Protein AF-A0ABD1QDE6-F1 (afdb_monomer_lite)

Foldseek 3Di:
DDDDDDLVSLVVVVVVLVVCCVPQPPLCVLCVVSVVQNPPPDPRDCDPSNVVSVVVSVVSVVPTDDDDDDDVPDDDDDDDDDDPVVVVVCVVVVDDDDDDPDDVPCVVVVVVVCVVDPDDDDDPPDPDPRDDDDDDDDD

Organism: NCBI:txid126358

pLDDT: mean 73.57, std 15.49, range [37.72, 94.0]

Structure (mmCIF, N/CA/C/O backbone):
data_AF-A0ABD1QDE6-F1
#
_entry.id   AF-A0ABD1QDE6-F1
#
loop_
_atom_site.group_PDB
_atom_site.id
_atom_site.type_symbol
_atom_site.label_atom_id
_atom_site.label_alt_id
_atom_site.label_comp_id
_atom_site.label_asym_id
_atom_site.label_entity_id
_atom_site.label_seq_id
_atom_site.pdbx_PDB_ins_code
_atom_site.Cartn_x
_atom_site.Cartn_y
_atom_site.Cartn_z
_atom_site.occupancy
_atom_site.B_iso_or_equiv
_atom_site.auth_seq_id
_atom_site.auth_comp_id
_atom_site.auth_asym_id
_atom_site.auth_atom_id
_atom_site.pdbx_PDB_model_num
ATOM 1 N N . MET A 1 1 ? -1.942 -9.768 12.068 1.00 75.38 1 MET A N 1
ATOM 2 C CA . MET A 1 1 ? -1.954 -8.436 12.720 1.00 75.38 1 MET A CA 1
ATOM 3 C C . MET A 1 1 ? -3.091 -8.405 13.741 1.00 75.38 1 MET A C 1
ATOM 5 O O . MET A 1 1 ? -4.148 -8.945 13.430 1.00 75.38 1 MET A O 1
ATOM 9 N N . LYS A 1 2 ? -2.861 -7.869 14.948 1.00 87.31 2 LYS A N 1
ATOM 10 C CA . LYS A 1 2 ? -3.878 -7.750 16.016 1.00 87.31 2 LYS A CA 1
ATOM 11 C C . LYS A 1 2 ? -4.600 -6.402 15.903 1.00 87.31 2 LYS A C 1
ATOM 13 O O . LYS A 1 2 ? -3.979 -5.450 15.435 1.00 87.31 2 LYS A O 1
ATOM 18 N N . SER A 1 3 ? -5.856 -6.330 16.340 1.00 92.25 3 SER A N 1
ATOM 19 C CA . SER A 1 3 ? -6.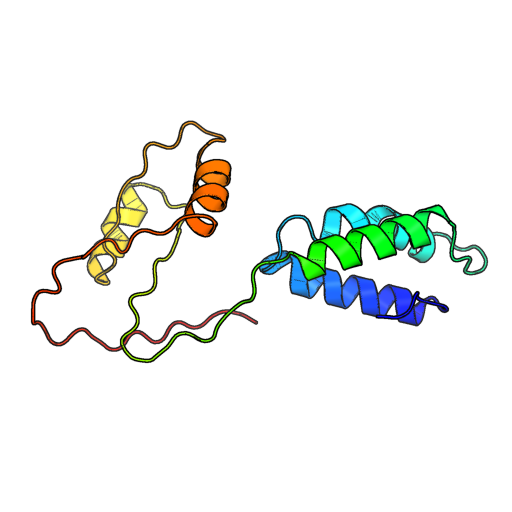633 -5.086 16.320 1.00 92.25 3 SER A CA 1
ATOM 20 C C . SER A 1 3 ? -5.999 -4.015 17.225 1.00 92.25 3 SER A C 1
ATOM 22 O O . SER A 1 3 ? -5.570 -4.350 18.339 1.00 92.25 3 SER A O 1
ATOM 24 N N . PRO A 1 4 ? -5.904 -2.751 16.768 1.00 91.25 4 PRO A N 1
ATOM 25 C CA . PRO A 1 4 ? -5.404 -1.632 17.564 1.00 91.25 4 PRO A CA 1
ATOM 26 C C . PRO A 1 4 ? -6.181 -1.451 18.870 1.00 91.25 4 PRO A C 1
ATOM 28 O O . PRO A 1 4 ? -7.405 -1.531 18.885 1.00 91.25 4 PRO A O 1
ATOM 31 N N . ARG A 1 5 ? -5.477 -1.175 19.975 1.00 89.75 5 ARG A N 1
ATOM 32 C CA . ARG A 1 5 ? -6.109 -0.953 21.291 1.00 89.75 5 ARG A CA 1
ATOM 33 C C . ARG A 1 5 ? -5.890 0.451 21.838 1.00 89.75 5 ARG A C 1
ATOM 35 O O . ARG A 1 5 ? -6.496 0.814 22.840 1.00 89.75 5 ARG A O 1
ATOM 42 N N . ARG A 1 6 ? -4.999 1.225 21.219 1.00 90.56 6 ARG A N 1
ATOM 43 C CA . ARG A 1 6 ? -4.641 2.582 21.640 1.00 90.56 6 ARG A CA 1
ATOM 44 C C . ARG A 1 6 ? -4.533 3.504 20.426 1.00 90.56 6 ARG A C 1
ATOM 46 O O . ARG A 1 6 ? -4.178 3.031 19.344 1.00 90.56 6 ARG A O 1
ATOM 53 N N . PRO A 1 7 ? -4.686 4.828 20.605 1.00 88.62 7 PRO A N 1
ATOM 54 C CA . PRO A 1 7 ? -4.507 5.804 19.528 1.00 88.62 7 PRO A CA 1
ATOM 55 C C . PRO A 1 7 ? -3.168 5.673 18.791 1.00 88.62 7 PRO A C 1
ATOM 57 O O . PRO A 1 7 ? -3.131 5.742 17.567 1.00 88.62 7 PRO A O 1
ATOM 60 N N . LYS A 1 8 ? -2.072 5.412 19.520 1.00 90.19 8 LYS A N 1
ATOM 61 C CA . LYS A 1 8 ? -0.740 5.201 18.925 1.00 90.19 8 LYS A CA 1
ATOM 62 C C . LYS A 1 8 ? -0.691 3.989 17.991 1.00 90.19 8 LYS A C 1
ATOM 64 O O . LYS A 1 8 ? -0.018 4.039 16.966 1.00 90.19 8 LYS A O 1
ATOM 69 N N . ASP A 1 9 ? -1.415 2.920 18.323 1.00 92.06 9 ASP A N 1
ATOM 70 C CA . ASP A 1 9 ? -1.475 1.721 17.485 1.00 92.06 9 ASP A CA 1
ATOM 71 C C . ASP A 1 9 ? -2.216 2.038 16.170 1.00 92.06 9 ASP A C 1
ATOM 73 O O . ASP A 1 9 ? -1.795 1.598 15.101 1.00 92.06 9 ASP A O 1
ATOM 77 N N . VAL A 1 10 ? -3.270 2.866 16.238 1.00 91.12 10 VAL A N 1
ATOM 78 C CA . VAL A 1 10 ? -4.003 3.351 15.056 1.00 91.12 10 VAL A CA 1
ATOM 79 C C . VAL A 1 10 ? -3.133 4.277 14.211 1.00 91.12 10 VAL A C 1
ATOM 81 O O . VAL A 1 10 ? -3.047 4.072 13.010 1.00 91.12 10 VAL A O 1
ATOM 84 N N . GLN A 1 11 ? -2.422 5.236 14.809 1.00 90.38 11 GLN A N 1
ATOM 85 C CA . GLN A 1 11 ? -1.489 6.105 14.076 1.00 90.38 11 GLN A CA 1
ATOM 86 C C . GLN A 1 11 ? -0.404 5.299 13.349 1.00 90.38 11 GLN A C 1
ATOM 88 O O . GLN A 1 11 ? -0.133 5.548 12.176 1.00 90.38 11 GLN A O 1
ATOM 93 N N . CYS A 1 12 ? 0.182 4.304 14.022 1.00 91.94 12 CYS A N 1
ATOM 94 C CA . CYS A 1 12 ? 1.163 3.406 13.417 1.00 91.94 12 CYS A CA 1
ATOM 95 C C . CYS A 1 12 ? 0.558 2.614 12.248 1.00 91.94 12 CYS A C 1
ATOM 97 O O . CYS A 1 12 ? 1.181 2.508 11.191 1.00 91.94 12 CYS A O 1
ATOM 99 N N . LEU A 1 13 ? -0.665 2.096 12.404 1.00 90.75 13 LEU A N 1
ATOM 100 C CA . LEU A 1 13 ? -1.384 1.422 11.326 1.00 90.75 13 LEU A CA 1
ATOM 101 C C . LEU A 1 13 ? -1.595 2.358 10.130 1.00 90.75 13 LEU A C 1
ATOM 103 O O . LEU A 1 13 ? -1.225 1.998 9.017 1.00 90.75 13 LEU A O 1
ATOM 107 N N . THR A 1 14 ? -2.117 3.564 10.349 1.00 88.25 14 THR A N 1
ATOM 108 C CA . THR A 1 14 ? -2.372 4.536 9.279 1.00 88.25 14 THR A CA 1
ATOM 109 C C . THR A 1 14 ? -1.084 4.952 8.571 1.00 88.25 14 THR A C 1
ATOM 111 O O . THR A 1 14 ? -1.061 5.020 7.345 1.00 88.25 14 THR A O 1
ATOM 114 N N . GLY A 1 15 ? 0.013 5.149 9.311 1.00 88.88 15 GLY A N 1
ATOM 115 C CA . GLY A 1 15 ? 1.329 5.428 8.728 1.00 88.88 15 GLY A CA 1
ATOM 116 C C . GLY A 1 15 ? 1.827 4.287 7.837 1.00 88.88 15 GLY A C 1
ATOM 117 O O . GLY A 1 15 ? 2.264 4.515 6.712 1.00 88.88 15 GLY A O 1
ATOM 118 N N . ARG A 1 16 ? 1.675 3.033 8.284 1.00 89.62 16 ARG A N 1
ATOM 119 C CA . ARG A 1 16 ? 1.997 1.853 7.463 1.00 89.62 16 ARG A CA 1
ATOM 120 C C . ARG A 1 16 ? 1.108 1.747 6.223 1.00 89.62 16 ARG A C 1
ATOM 122 O O . ARG A 1 16 ? 1.585 1.313 5.180 1.00 89.62 16 ARG A O 1
ATOM 129 N N . MET A 1 17 ? -0.162 2.138 6.321 1.00 86.38 17 MET A N 1
ATOM 130 C CA . MET A 1 17 ? -1.091 2.156 5.184 1.00 86.38 17 MET A CA 1
ATOM 131 C C . MET A 1 17 ? -0.754 3.231 4.163 1.00 86.38 17 MET A C 1
ATOM 133 O O . MET A 1 17 ? -0.804 2.952 2.971 1.00 86.38 17 MET A O 1
ATOM 137 N N . ALA A 1 18 ? -0.336 4.411 4.616 1.00 85.44 18 ALA A N 1
ATOM 138 C CA . ALA A 1 18 ? 0.167 5.456 3.733 1.00 85.44 18 ALA A CA 1
ATOM 139 C C . ALA A 1 18 ? 1.446 5.021 3.001 1.00 85.44 18 ALA A C 1
ATOM 141 O O . ALA A 1 18 ? 1.613 5.312 1.824 1.00 85.44 18 ALA A O 1
ATOM 142 N N . ALA A 1 19 ? 2.338 4.277 3.662 1.00 86.06 19 ALA A N 1
ATOM 143 C CA . ALA A 1 19 ? 3.501 3.712 2.985 1.00 86.06 19 ALA A CA 1
ATOM 144 C C . ALA A 1 19 ? 3.100 2.657 1.940 1.00 86.06 19 ALA A C 1
ATOM 146 O O . ALA A 1 19 ? 3.642 2.654 0.840 1.00 86.06 19 ALA A O 1
ATOM 147 N N . LEU A 1 20 ? 2.138 1.788 2.263 1.00 83.56 20 LEU A N 1
ATOM 148 C CA . LEU A 1 20 ? 1.708 0.696 1.386 1.00 83.56 20 LEU A CA 1
ATOM 149 C C . LEU A 1 20 ? 0.815 1.135 0.221 1.00 83.56 20 LEU A C 1
ATOM 151 O O . LEU A 1 20 ? 0.767 0.421 -0.778 1.00 83.56 20 LEU A O 1
ATOM 155 N N . SER A 1 21 ? 0.135 2.282 0.301 1.00 82.19 21 SER A N 1
ATOM 156 C CA . SER A 1 21 ? -0.776 2.748 -0.756 1.00 82.19 21 SER A CA 1
ATOM 157 C C . SER A 1 21 ? -0.091 2.993 -2.100 1.00 82.19 21 SER A C 1
ATOM 159 O O . SER A 1 21 ? -0.757 2.948 -3.130 1.00 82.19 21 SER A O 1
ATOM 161 N N . ARG A 1 22 ? 1.234 3.187 -2.107 1.00 80.69 22 ARG A N 1
ATOM 162 C CA . ARG A 1 22 ? 2.028 3.300 -3.339 1.00 80.69 22 ARG A CA 1
ATOM 163 C C . ARG A 1 22 ? 2.193 1.969 -4.085 1.00 80.69 22 ARG A C 1
ATOM 165 O O . ARG A 1 22 ? 2.425 1.970 -5.285 1.00 80.69 22 ARG A O 1
ATOM 172 N N . PHE A 1 23 ? 2.068 0.843 -3.380 1.00 77.06 23 PHE A N 1
ATOM 173 C CA . PHE A 1 23 ? 2.265 -0.504 -3.932 1.00 77.06 23 PHE A CA 1
ATOM 174 C C . PHE A 1 23 ? 0.961 -1.293 -4.044 1.00 77.06 23 PHE A C 1
ATOM 176 O O . PHE A 1 23 ? 0.804 -2.124 -4.933 1.00 77.06 23 PHE A O 1
ATOM 183 N N . VAL A 1 24 ? 0.023 -1.055 -3.127 1.00 77.06 24 VAL A N 1
ATOM 184 C CA . VAL A 1 24 ? -1.239 -1.785 -3.042 1.00 77.06 24 VAL A CA 1
ATOM 185 C C . VAL A 1 24 ? -2.379 -0.811 -3.283 1.00 77.06 24 VAL A C 1
ATOM 187 O O . VAL A 1 24 ? -2.746 -0.016 -2.414 1.00 77.06 24 VAL A O 1
ATOM 190 N N . SER A 1 25 ? -2.963 -0.902 -4.478 1.00 78.81 25 SER A N 1
ATOM 191 C CA . SER A 1 25 ? -4.145 -0.120 -4.836 1.00 78.81 25 SER A CA 1
ATOM 192 C C . SER A 1 25 ? -5.267 -0.332 -3.815 1.00 78.81 25 SER A C 1
ATOM 194 O O . SER A 1 25 ? -5.450 -1.435 -3.286 1.00 78.81 25 SER A O 1
ATOM 196 N N . LYS A 1 26 ? -6.020 0.738 -3.539 1.00 77.94 26 LYS A N 1
ATOM 197 C CA . LYS A 1 26 ? -7.173 0.756 -2.622 1.00 77.94 26 LYS A CA 1
ATOM 198 C C . LYS A 1 26 ? -6.863 0.377 -1.166 1.00 77.94 26 LYS A C 1
ATOM 200 O O . LYS A 1 26 ? -7.785 0.178 -0.375 1.00 77.94 26 LYS A O 1
ATOM 205 N N . ALA A 1 27 ? -5.588 0.305 -0.764 1.00 75.69 27 ALA A N 1
ATOM 206 C CA . ALA A 1 27 ? -5.214 -0.012 0.620 1.00 75.69 27 ALA A CA 1
ATOM 207 C C . ALA A 1 27 ? -5.752 1.021 1.633 1.00 75.69 27 ALA A C 1
ATOM 209 O O . ALA A 1 27 ? -6.045 0.685 2.780 1.00 75.69 27 ALA A O 1
ATOM 210 N N . THR A 1 28 ? -5.930 2.272 1.206 1.00 80.38 28 THR A N 1
ATOM 211 C CA . THR A 1 28 ? -6.407 3.382 2.044 1.00 80.38 28 THR A CA 1
ATOM 212 C C . THR A 1 28 ? -7.919 3.566 2.052 1.00 80.38 28 THR A C 1
ATOM 214 O O . THR A 1 28 ? -8.426 4.218 2.963 1.00 80.38 28 THR A O 1
ATOM 217 N N . ASP A 1 29 ? -8.655 2.973 1.110 1.00 82.94 29 ASP A N 1
ATOM 218 C CA . ASP A 1 29 ? -10.114 3.144 0.980 1.00 82.94 29 ASP A CA 1
ATOM 219 C C . ASP A 1 29 ? -10.842 2.697 2.258 1.00 82.94 29 ASP A C 1
ATOM 221 O O . ASP A 1 29 ? -11.853 3.263 2.670 1.00 82.94 29 ASP A O 1
ATOM 225 N N . LYS A 1 30 ? -10.258 1.710 2.944 1.00 81.06 30 LYS A N 1
ATOM 226 C CA . LYS A 1 30 ? -10.759 1.130 4.195 1.00 81.06 30 LYS A CA 1
ATOM 227 C C . LYS A 1 30 ? -10.261 1.858 5.450 1.00 81.06 30 LYS A C 1
ATOM 229 O O . LYS A 1 3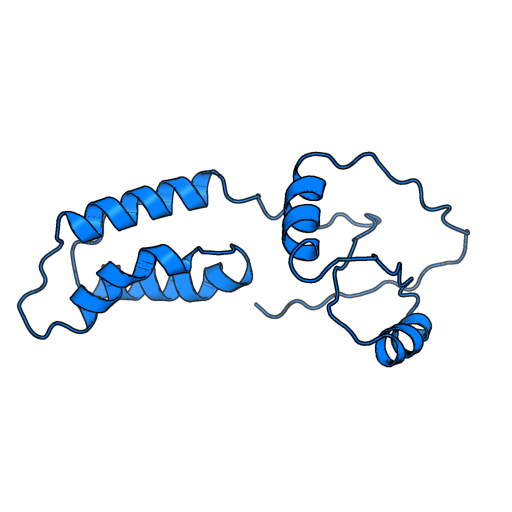0 ? -10.622 1.473 6.554 1.00 81.06 30 LYS A O 1
ATOM 234 N N . CYS A 1 31 ? -9.447 2.910 5.315 1.00 84.25 31 CYS A N 1
ATOM 235 C CA . CYS A 1 31 ? -8.874 3.638 6.453 1.00 84.25 31 CYS A CA 1
ATOM 236 C C . CYS A 1 31 ? -9.752 4.793 6.960 1.00 84.25 31 CYS A C 1
ATOM 238 O O . CYS A 1 31 ? -9.455 5.366 8.009 1.00 84.25 31 CYS A O 1
ATOM 240 N N . LEU A 1 32 ? -10.841 5.133 6.257 1.00 86.50 32 LEU A N 1
ATOM 241 C CA . LEU A 1 32 ? -11.772 6.202 6.649 1.00 86.50 32 LEU A CA 1
ATOM 242 C C . LEU A 1 32 ? -12.255 6.098 8.109 1.00 86.50 32 LEU A C 1
ATOM 244 O O . LEU A 1 32 ? -12.185 7.108 8.817 1.00 86.50 32 LEU A O 1
ATOM 248 N N . PRO A 1 33 ? -12.666 4.918 8.618 1.00 87.62 33 PRO A N 1
ATOM 249 C CA . PRO A 1 33 ? -13.081 4.780 10.015 1.00 87.62 33 PRO A CA 1
ATOM 250 C C . PRO A 1 33 ? -11.949 5.078 11.010 1.00 87.62 33 PRO A C 1
ATOM 252 O O . PRO A 1 33 ? -12.183 5.679 12.058 1.00 87.62 33 PRO A O 1
ATOM 255 N N . PHE A 1 34 ? -10.697 4.769 10.657 1.00 88.69 34 PHE A N 1
ATOM 256 C CA . PHE A 1 34 ? -9.536 5.041 11.513 1.00 88.69 34 PHE A CA 1
ATOM 257 C C . PHE A 1 34 ? -9.291 6.543 11.667 1.00 88.69 34 PHE A C 1
ATOM 259 O O . PHE A 1 34 ? -8.983 7.017 12.760 1.00 88.69 34 PHE A O 1
ATOM 266 N N . PHE A 1 35 ? -9.477 7.315 10.591 1.00 84.75 35 PHE A N 1
ATOM 267 C CA . PHE A 1 35 ? -9.359 8.771 10.648 1.00 84.75 35 PHE A CA 1
ATOM 268 C C . PHE A 1 35 ? -10.437 9.408 11.528 1.00 84.75 35 PHE A C 1
ATOM 270 O O . PHE A 1 35 ? -10.139 10.384 12.217 1.00 84.75 35 PHE A O 1
ATOM 277 N N . LYS A 1 36 ? -11.659 8.854 11.556 1.00 85.50 36 LYS A N 1
ATOM 278 C CA . LYS A 1 36 ? -12.720 9.319 12.466 1.00 85.50 36 LYS A CA 1
ATOM 279 C C . LYS A 1 36 ? -12.303 9.148 13.932 1.00 85.50 36 LYS A C 1
ATOM 281 O O . LYS A 1 36 ? -12.452 10.093 14.702 1.00 85.50 36 LYS A O 1
ATOM 286 N N . ILE A 1 37 ? -11.713 8.003 14.295 1.00 85.69 37 ILE A N 1
ATOM 287 C CA . ILE A 1 37 ? -11.179 7.766 15.651 1.00 85.69 37 ILE A CA 1
ATOM 288 C C . ILE A 1 37 ? -10.051 8.750 15.983 1.00 85.69 37 ILE A C 1
ATOM 290 O O . ILE A 1 37 ? -10.024 9.301 17.078 1.00 85.69 37 ILE A O 1
ATOM 294 N N . LEU A 1 38 ? -9.120 8.986 15.054 1.00 85.62 38 LEU A N 1
ATOM 295 C CA . LEU A 1 38 ? -7.972 9.867 15.298 1.00 85.62 38 LEU A CA 1
ATOM 296 C C . LEU A 1 38 ? -8.351 11.352 15.404 1.00 85.62 38 LEU A C 1
ATOM 298 O O . LEU A 1 38 ? -7.678 12.094 16.113 1.00 85.62 38 LEU A O 1
ATOM 302 N N . LYS A 1 39 ? -9.401 11.789 14.698 1.00 83.38 39 LYS A N 1
ATOM 303 C CA . LYS A 1 39 ? -9.899 13.176 14.733 1.00 83.38 39 LYS A CA 1
ATOM 304 C C . LYS A 1 39 ? -10.918 13.427 15.847 1.00 83.38 39 LYS A C 1
ATOM 306 O O . LYS A 1 39 ? -11.124 14.575 16.231 1.00 83.38 39 LYS A O 1
ATOM 311 N N . GLY A 1 40 ? -11.580 12.386 16.346 1.00 74.19 40 GLY A N 1
ATOM 312 C CA . GLY A 1 40 ? -12.566 12.507 17.411 1.00 74.19 40 GLY A CA 1
ATOM 313 C C . GLY A 1 40 ? -11.890 12.803 18.746 1.00 74.19 40 GLY A C 1
ATOM 314 O O . GLY A 1 40 ? -11.360 11.897 19.372 1.00 74.19 40 GLY A O 1
ATOM 315 N N . GLY A 1 41 ? -11.956 14.047 19.227 1.00 64.06 41 GLY A N 1
ATOM 316 C CA . GLY A 1 41 ? -11.411 14.464 20.533 1.00 64.06 41 GLY A CA 1
ATOM 317 C C . GLY A 1 41 ? -12.079 13.836 21.773 1.00 64.06 41 GLY A C 1
ATOM 318 O O . GLY A 1 41 ? -11.906 14.338 22.880 1.00 64.06 41 GLY A O 1
ATOM 319 N N . LYS A 1 42 ? -12.872 12.770 21.607 1.00 67.25 42 LYS A N 1
ATOM 320 C CA . LYS A 1 42 ? -13.463 11.979 22.697 1.00 67.25 42 LYS A CA 1
ATOM 321 C C . LYS A 1 42 ? -12.483 10.887 23.147 1.00 67.25 42 LYS A C 1
ATOM 323 O O . LYS A 1 42 ? -11.430 10.687 22.545 1.00 67.25 42 LYS A O 1
ATOM 328 N N . ARG A 1 43 ? -12.822 10.166 24.224 1.00 79.06 43 ARG A N 1
ATOM 329 C CA . ARG A 1 43 ? -12.059 8.978 24.646 1.00 79.06 43 ARG A CA 1
ATOM 330 C C . ARG A 1 43 ? -11.936 8.003 23.473 1.00 79.06 43 ARG A C 1
ATOM 332 O O . ARG A 1 43 ? -12.893 7.804 22.732 1.00 79.06 43 ARG A O 1
ATOM 339 N N . PHE A 1 44 ? -10.755 7.407 23.334 1.00 85.38 44 PHE A N 1
ATOM 340 C CA . PHE A 1 44 ? -10.492 6.400 22.315 1.00 85.38 44 PHE A CA 1
ATOM 341 C C . PHE A 1 44 ? -11.455 5.223 22.468 1.00 85.38 44 PHE A C 1
ATOM 343 O O . PHE A 1 44 ? -11.477 4.575 23.515 1.00 85.38 44 PHE A O 1
ATOM 350 N N . GLU A 1 45 ? -12.197 4.933 21.408 1.00 86.38 45 GLU A N 1
ATOM 351 C CA . GLU A 1 45 ? -13.108 3.802 21.341 1.00 86.38 45 GLU A CA 1
ATOM 352 C C . GLU A 1 45 ? -12.916 3.090 20.005 1.00 86.38 45 GLU A C 1
ATOM 354 O O . GLU A 1 45 ? -13.036 3.689 18.935 1.00 86.38 45 GLU A O 1
ATOM 359 N N . TRP A 1 46 ? -12.580 1.803 20.074 1.00 90.56 46 TRP A N 1
ATOM 360 C CA . TRP A 1 46 ? -12.468 0.963 18.893 1.00 90.56 46 TRP A CA 1
ATOM 361 C C . TRP A 1 46 ? -13.849 0.408 18.548 1.00 90.56 46 TRP A C 1
ATOM 363 O O . TRP A 1 46 ? -14.319 -0.546 19.166 1.00 90.56 46 TRP A O 1
ATOM 373 N N . THR A 1 47 ? -14.520 1.055 17.598 1.00 90.44 47 THR A N 1
ATOM 374 C CA . THR A 1 47 ? -15.897 0.718 17.224 1.00 90.44 47 THR A CA 1
ATOM 375 C C . THR A 1 47 ? -15.972 -0.559 16.388 1.00 90.44 47 THR A C 1
ATOM 377 O O . THR A 1 47 ? -14.999 -0.982 15.759 1.00 90.44 47 THR A O 1
ATOM 380 N N . THR A 1 48 ? -17.166 -1.147 16.312 1.00 91.50 48 THR A N 1
ATOM 381 C CA . THR A 1 48 ? -17.455 -2.279 15.418 1.00 91.50 48 THR A CA 1
ATOM 382 C C . THR A 1 48 ? -17.205 -1.935 13.945 1.00 91.50 48 THR A C 1
ATOM 384 O O . THR A 1 48 ? -16.683 -2.769 13.211 1.00 91.50 48 THR A O 1
ATOM 387 N N . GLU A 1 49 ? -17.485 -0.692 13.525 1.00 91.56 49 GLU A N 1
ATOM 388 C CA . GLU A 1 49 ? -17.151 -0.171 12.186 1.00 91.56 49 GLU A CA 1
ATOM 389 C C . GLU A 1 49 ? -15.636 -0.236 11.926 1.00 91.56 49 GLU A C 1
ATOM 391 O O . GLU A 1 49 ? -15.203 -0.673 10.859 1.00 91.56 49 GLU A O 1
ATOM 396 N N . CYS A 1 50 ? -14.816 0.147 12.911 1.00 90.81 50 CYS A N 1
ATOM 397 C CA . CYS A 1 50 ? -13.360 0.107 12.781 1.00 90.81 50 CYS A CA 1
ATOM 398 C C . CYS A 1 50 ? -12.813 -1.319 12.768 1.00 90.81 50 CYS A C 1
ATOM 400 O O . CYS A 1 50 ? -11.908 -1.611 11.987 1.00 90.81 50 CYS A O 1
ATOM 402 N N . GLU A 1 51 ? -13.381 -2.221 13.568 1.00 94.00 51 GLU A N 1
ATOM 403 C CA . GLU A 1 51 ? -13.007 -3.634 13.524 1.00 94.00 51 GLU A CA 1
ATOM 404 C C . GLU A 1 51 ? -13.357 -4.263 12.169 1.00 94.00 51 GLU A C 1
ATOM 406 O O . GLU A 1 51 ? -12.509 -4.916 11.561 1.00 94.00 51 GLU A O 1
ATOM 411 N N . ALA A 1 52 ? -14.557 -4.006 11.643 1.00 93.19 52 ALA A N 1
ATOM 412 C CA . ALA A 1 52 ? -14.966 -4.492 10.328 1.00 93.19 52 ALA A CA 1
ATOM 413 C C . ALA A 1 52 ? -14.040 -3.972 9.214 1.00 93.19 52 ALA A C 1
ATOM 415 O O . ALA A 1 52 ? -13.565 -4.748 8.382 1.00 93.19 52 ALA A O 1
ATOM 416 N N . ALA A 1 53 ? -13.712 -2.677 9.235 1.00 92.00 53 ALA A N 1
ATOM 417 C CA . ALA A 1 53 ? -12.782 -2.076 8.284 1.00 92.00 53 ALA A CA 1
ATOM 418 C C . ALA A 1 53 ? -11.364 -2.662 8.395 1.00 92.00 53 ALA A C 1
ATOM 420 O O . ALA A 1 53 ? -10.712 -2.917 7.381 1.00 92.00 53 ALA A O 1
ATOM 421 N N . PHE A 1 54 ? -10.899 -2.941 9.615 1.00 92.56 54 PHE A N 1
ATOM 422 C CA . PHE A 1 54 ? -9.610 -3.581 9.861 1.00 92.56 54 PHE A CA 1
ATOM 423 C C . PHE A 1 54 ? -9.555 -5.026 9.350 1.00 92.56 54 PHE A C 1
ATOM 425 O O . PHE A 1 54 ? -8.560 -5.416 8.736 1.00 92.56 54 PHE A O 1
ATOM 432 N N . GLN A 1 55 ? -10.614 -5.817 9.534 1.00 92.50 55 GLN A N 1
ATOM 433 C CA . GLN A 1 55 ? -10.673 -7.167 8.965 1.00 92.50 55 GLN A CA 1
ATOM 434 C C . GLN A 1 55 ? -10.742 -7.130 7.436 1.00 92.50 55 GLN A C 1
ATOM 436 O O . GLN A 1 55 ? -9.983 -7.839 6.779 1.00 92.50 55 GLN A O 1
ATOM 441 N N . ALA A 1 56 ? -11.551 -6.240 6.856 1.00 90.50 56 ALA A N 1
ATOM 442 C CA . ALA A 1 56 ? -11.610 -6.061 5.406 1.00 90.50 56 ALA A CA 1
ATOM 443 C C . ALA A 1 56 ? -10.261 -5.617 4.816 1.00 90.50 56 ALA A C 1
ATOM 445 O O . ALA A 1 56 ? -9.933 -5.953 3.675 1.00 90.50 56 ALA A O 1
ATOM 446 N N . LEU A 1 57 ? -9.482 -4.836 5.567 1.00 89.00 57 LEU A N 1
ATOM 447 C CA . LEU A 1 57 ? -8.125 -4.458 5.194 1.00 89.00 57 LEU A CA 1
ATOM 448 C C . LEU A 1 57 ? -7.176 -5.662 5.239 1.00 89.00 57 LEU A C 1
ATOM 450 O O . LEU A 1 57 ? -6.404 -5.857 4.305 1.00 89.00 57 LEU A O 1
ATOM 454 N N . LYS A 1 58 ? -7.234 -6.482 6.294 1.00 89.56 58 LYS A N 1
ATOM 455 C CA . LYS A 1 58 ? -6.421 -7.705 6.391 1.00 89.56 58 LYS A CA 1
ATOM 456 C C . LYS A 1 58 ? -6.685 -8.653 5.228 1.00 89.56 58 LYS A C 1
ATOM 458 O O . LYS A 1 58 ? -5.723 -9.143 4.648 1.00 89.56 58 LYS A O 1
ATOM 463 N N . GLU A 1 59 ? -7.954 -8.846 4.885 1.00 90.00 59 GLU A N 1
ATOM 464 C CA . GLU A 1 59 ? -8.365 -9.671 3.749 1.00 90.00 59 GLU A CA 1
ATOM 465 C C . GLU A 1 59 ? -7.822 -9.113 2.426 1.00 90.00 59 GLU A C 1
ATOM 467 O O . GLU A 1 59 ? -7.289 -9.834 1.591 1.00 90.00 59 GLU A O 1
ATOM 472 N N . HIS A 1 60 ? -7.870 -7.791 2.243 1.00 85.88 60 HIS A N 1
ATOM 473 C CA . HIS A 1 60 ? -7.288 -7.157 1.055 1.00 85.88 60 HIS A CA 1
ATOM 474 C C . HIS A 1 60 ? -5.791 -7.424 0.931 1.00 85.88 60 HIS A C 1
ATOM 476 O O . HIS A 1 60 ? -5.293 -7.744 -0.142 1.00 85.88 60 HIS A O 1
ATOM 482 N N . LEU A 1 61 ? -5.069 -7.291 2.044 1.00 84.62 61 LEU A N 1
ATOM 483 C CA . LEU A 1 61 ? -3.622 -7.470 2.076 1.00 84.62 61 LEU A CA 1
ATOM 484 C C . LEU A 1 61 ? -3.202 -8.938 1.951 1.00 84.62 61 LEU A C 1
ATOM 486 O O . LEU A 1 61 ? -2.092 -9.189 1.494 1.00 84.62 61 LEU A O 1
ATOM 490 N N . SER A 1 62 ? -4.047 -9.903 2.333 1.00 86.75 62 SER A N 1
ATOM 491 C CA . SER A 1 62 ? -3.748 -11.326 2.127 1.00 86.75 62 SER A CA 1
ATOM 492 C C . SER A 1 62 ? -3.826 -11.740 0.662 1.00 86.75 62 SER A C 1
ATOM 494 O O . SER A 1 62 ? -3.074 -12.622 0.254 1.00 86.75 62 SER A O 1
ATOM 496 N N . HIS A 1 63 ? -4.689 -11.087 -0.120 1.00 79.69 63 HIS A N 1
ATOM 497 C CA . HIS A 1 63 ? -4.818 -11.314 -1.566 1.00 79.69 63 HIS A CA 1
ATOM 498 C C . HIS A 1 63 ? -3.970 -10.358 -2.406 1.00 79.69 63 HIS A C 1
ATOM 500 O O . HIS A 1 63 ? -3.921 -10.494 -3.627 1.00 79.69 63 HIS A O 1
ATOM 506 N N . ALA A 1 64 ? -3.308 -9.382 -1.780 1.00 77.31 64 ALA A N 1
ATOM 507 C CA . ALA A 1 64 ? -2.461 -8.443 -2.497 1.00 77.31 64 ALA A CA 1
ATOM 508 C C . ALA A 1 64 ? -1.304 -9.191 -3.189 1.00 77.31 64 ALA A C 1
ATOM 510 O O . ALA A 1 64 ? -0.683 -10.069 -2.574 1.00 77.31 64 ALA A O 1
ATOM 511 N N . PRO A 1 65 ? -0.990 -8.851 -4.453 1.00 71.69 65 PRO A N 1
ATOM 512 C CA . PRO A 1 65 ? 0.085 -9.505 -5.183 1.00 71.69 65 PRO A CA 1
ATOM 513 C C . PRO A 1 65 ? 1.407 -9.332 -4.432 1.00 71.69 65 PRO A C 1
ATOM 515 O O . PRO A 1 65 ? 1.758 -8.242 -3.974 1.00 71.69 65 PRO A O 1
ATOM 518 N N . LYS A 1 66 ? 2.139 -10.437 -4.277 1.00 70.81 66 LYS A N 1
ATOM 519 C CA . LYS A 1 66 ? 3.445 -10.426 -3.619 1.00 70.81 66 LYS A CA 1
ATOM 520 C C . LYS A 1 66 ? 4.450 -9.766 -4.552 1.00 70.81 66 LYS A C 1
ATOM 522 O O . LYS A 1 66 ? 4.664 -10.241 -5.661 1.00 70.81 66 LYS A O 1
ATOM 527 N N . LEU A 1 67 ? 5.098 -8.710 -4.074 1.00 73.19 67 LEU A N 1
ATOM 528 C CA . LEU A 1 67 ? 6.258 -8.150 -4.757 1.00 73.19 67 LEU A CA 1
ATOM 529 C C . LEU A 1 67 ? 7.420 -9.142 -4.640 1.00 73.19 67 LEU A C 1
ATOM 531 O O . LEU A 1 67 ? 7.835 -9.498 -3.533 1.00 73.19 67 LEU A O 1
ATOM 535 N N . SER A 1 68 ? 7.931 -9.604 -5.776 1.00 74.75 68 SER A N 1
ATOM 536 C CA . SER A 1 68 ? 9.146 -10.412 -5.860 1.00 74.75 68 SER A CA 1
ATOM 537 C C . SER A 1 68 ? 10.352 -9.529 -6.155 1.00 74.75 68 SER A C 1
ATOM 539 O O . SER A 1 68 ? 10.244 -8.490 -6.805 1.00 74.75 68 SER A O 1
ATOM 541 N N . LYS A 1 69 ? 11.527 -9.949 -5.678 1.00 78.81 69 LYS A N 1
ATOM 542 C CA . LYS A 1 69 ? 12.779 -9.318 -6.098 1.00 78.81 69 LYS A CA 1
ATOM 543 C C . LYS A 1 69 ? 13.013 -9.642 -7.576 1.00 78.81 69 LYS A C 1
ATOM 545 O O . LYS A 1 69 ? 12.879 -10.820 -7.922 1.00 78.81 69 LYS A O 1
ATOM 550 N N . PRO A 1 70 ? 13.383 -8.656 -8.407 1.00 77.44 70 PRO A N 1
ATOM 551 C CA . PRO A 1 70 ? 13.784 -8.937 -9.776 1.00 77.44 70 PRO A CA 1
ATOM 552 C C . PRO A 1 70 ? 15.034 -9.821 -9.768 1.00 77.44 70 PRO A C 1
ATOM 554 O O . PRO A 1 70 ? 15.920 -9.658 -8.919 1.00 77.44 70 PRO A O 1
ATOM 557 N N . LYS A 1 71 ? 15.103 -10.777 -10.692 1.00 77.88 71 LYS A N 1
ATOM 558 C CA . LYS A 1 71 ? 16.278 -11.628 -10.885 1.00 77.88 71 LYS A CA 1
ATOM 559 C C . LYS A 1 71 ? 17.216 -11.000 -11.907 1.00 77.88 71 LYS A C 1
ATOM 561 O O . LYS A 1 71 ? 16.807 -10.300 -12.829 1.00 77.88 71 LYS A O 1
ATOM 566 N N . VAL A 1 72 ? 18.508 -11.273 -11.756 1.00 77.75 72 VAL A N 1
ATOM 567 C CA . VAL A 1 72 ? 19.505 -10.840 -12.740 1.00 77.75 72 VAL A CA 1
ATOM 568 C C . VAL A 1 72 ? 19.171 -11.492 -14.086 1.00 77.75 72 VAL A C 1
ATOM 570 O O . VAL A 1 72 ? 18.949 -12.701 -14.132 1.00 77.75 72 VAL A O 1
ATOM 573 N N . ARG A 1 73 ? 19.159 -10.694 -15.164 1.00 77.94 73 ARG A N 1
ATOM 574 C CA . ARG A 1 73 ? 18.752 -11.080 -16.535 1.00 77.94 73 ARG A CA 1
ATOM 575 C C . ARG A 1 73 ? 17.252 -11.339 -16.742 1.00 77.94 73 ARG A C 1
ATOM 577 O O . ARG A 1 73 ? 16.877 -11.858 -17.787 1.00 77.94 73 ARG A O 1
ATOM 584 N N . GLU A 1 74 ? 16.397 -10.976 -15.789 1.00 76.31 74 GLU A N 1
ATOM 585 C CA . GLU A 1 74 ? 14.945 -10.973 -15.993 1.00 76.31 74 GLU A CA 1
ATOM 586 C C . GLU A 1 74 ? 14.521 -9.727 -16.780 1.00 76.31 74 GLU A C 1
ATOM 588 O O . GLU A 1 74 ? 14.959 -8.614 -16.481 1.00 76.31 74 GLU A O 1
ATOM 593 N N . VAL A 1 75 ? 13.668 -9.907 -17.791 1.00 75.56 75 VAL A N 1
ATOM 594 C CA . VAL A 1 75 ? 13.085 -8.787 -18.538 1.00 75.56 75 VAL A CA 1
ATOM 595 C C . VAL A 1 75 ? 11.970 -8.177 -17.696 1.00 75.56 75 VAL A C 1
ATOM 597 O O . VAL A 1 75 ? 10.977 -8.836 -17.397 1.00 75.56 75 VAL A O 1
ATOM 600 N N . LEU A 1 76 ? 12.125 -6.908 -17.319 1.00 73.81 76 LEU A N 1
ATOM 601 C CA . LEU A 1 76 ? 11.117 -6.171 -16.560 1.00 73.81 76 LEU A CA 1
ATOM 602 C C . LEU A 1 76 ? 10.246 -5.339 -17.502 1.00 73.81 76 LEU A C 1
ATOM 604 O O . LEU A 1 76 ? 10.749 -4.607 -18.351 1.00 73.81 76 LEU A O 1
ATOM 608 N N . LEU A 1 77 ? 8.929 -5.429 -17.322 1.00 72.69 77 LEU A N 1
ATOM 609 C CA . LEU A 1 77 ? 7.957 -4.613 -18.044 1.00 72.69 77 LEU A CA 1
ATOM 610 C C . LEU A 1 77 ? 7.555 -3.417 -17.178 1.00 72.69 77 LEU A C 1
ATOM 612 O O . LEU A 1 77 ? 7.063 -3.593 -16.062 1.00 72.69 77 LEU A O 1
ATOM 616 N N . LEU A 1 78 ? 7.746 -2.204 -17.699 1.00 73.12 78 LEU A N 1
ATOM 617 C CA . LEU A 1 78 ? 7.359 -0.966 -17.029 1.00 73.12 78 LEU A CA 1
ATOM 618 C C . LEU A 1 78 ? 6.126 -0.360 -17.704 1.00 73.12 78 LEU A C 1
ATOM 620 O O . LEU A 1 78 ? 6.120 -0.110 -18.908 1.00 73.12 78 LEU A O 1
ATOM 624 N N . TYR A 1 79 ? 5.088 -0.091 -16.915 1.00 71.31 79 TYR A N 1
ATOM 625 C CA . TYR A 1 79 ? 3.879 0.581 -17.383 1.00 71.31 79 TYR A CA 1
ATOM 626 C C . TYR A 1 79 ? 3.975 2.071 -17.066 1.00 71.31 79 TYR A C 1
ATOM 628 O O . TYR A 1 79 ? 3.948 2.466 -15.902 1.00 71.31 79 TYR A O 1
ATOM 636 N N . LEU A 1 80 ? 4.084 2.895 -18.108 1.00 71.12 80 LEU A N 1
ATOM 637 C CA . LEU A 1 80 ? 4.210 4.346 -17.996 1.00 71.12 80 LEU A CA 1
ATOM 638 C C . LEU A 1 80 ? 2.979 5.040 -18.583 1.00 71.12 80 LEU A C 1
ATOM 640 O O . LEU A 1 80 ? 2.540 4.725 -19.689 1.00 71.12 80 LEU A O 1
ATOM 644 N N . ALA A 1 81 ? 2.445 6.017 -17.853 1.00 75.00 81 ALA A N 1
ATOM 645 C CA . ALA A 1 81 ? 1.463 6.959 -18.373 1.00 75.00 81 ALA A CA 1
ATOM 646 C C . ALA A 1 81 ? 2.205 8.202 -18.878 1.00 75.00 81 ALA A C 1
ATOM 648 O O . ALA A 1 81 ? 2.492 9.116 -18.111 1.00 75.00 81 ALA A O 1
ATOM 649 N N . VAL A 1 82 ? 2.550 8.201 -20.163 1.00 75.31 82 VAL A N 1
ATOM 650 C CA . VAL A 1 82 ? 3.305 9.272 -20.830 1.00 75.31 82 VAL A CA 1
ATOM 651 C C . VAL A 1 82 ? 2.588 9.700 -22.106 1.00 75.31 82 VAL A C 1
ATOM 653 O O . VAL A 1 82 ? 1.803 8.927 -22.664 1.00 75.31 82 VAL A O 1
ATOM 656 N N . SER A 1 83 ? 2.829 10.932 -22.560 1.00 80.94 83 SER A N 1
ATOM 657 C CA . SER A 1 83 ? 2.365 11.357 -23.881 1.00 80.94 83 SER A CA 1
ATOM 658 C C . SER A 1 83 ? 3.161 10.642 -24.977 1.00 80.94 83 SER A C 1
ATOM 660 O O . SER A 1 83 ? 4.219 10.062 -24.718 1.00 80.94 83 SER A O 1
ATOM 662 N N . VAL A 1 84 ? 2.646 10.661 -26.207 1.00 77.00 84 VAL A N 1
ATOM 663 C CA . VAL A 1 84 ? 3.327 10.025 -27.345 1.00 77.00 84 VAL A CA 1
ATOM 664 C C . VAL A 1 84 ? 4.672 10.703 -27.600 1.00 77.00 84 VAL A C 1
ATOM 666 O O . VAL A 1 84 ? 5.657 10.024 -27.866 1.00 77.00 84 VAL A O 1
ATOM 669 N N . GLU A 1 85 ? 4.732 12.023 -27.441 1.00 82.19 85 GLU A N 1
ATOM 670 C CA . GLU A 1 85 ? 5.947 12.818 -27.608 1.00 82.19 85 GLU A CA 1
ATOM 671 C C . GLU A 1 85 ? 7.022 12.384 -26.601 1.00 82.19 85 GLU A C 1
ATOM 673 O O . GLU A 1 85 ? 8.137 12.049 -26.995 1.00 82.19 85 GLU A O 1
ATOM 678 N N . SER A 1 86 ? 6.667 12.266 -25.317 1.00 80.62 86 SER A N 1
ATOM 679 C CA . SER A 1 86 ? 7.591 11.776 -24.287 1.00 80.62 86 SER A CA 1
ATOM 680 C C . SER A 1 86 ? 7.982 10.308 -24.486 1.00 80.62 86 SER A C 1
ATOM 682 O O . SER A 1 86 ? 9.096 9.918 -24.153 1.00 80.62 86 SER A O 1
ATOM 684 N N . ALA A 1 87 ? 7.104 9.468 -25.043 1.00 79.88 87 ALA A N 1
ATOM 685 C CA . ALA A 1 87 ? 7.442 8.078 -25.352 1.00 79.88 87 ALA A CA 1
ATOM 686 C C . ALA A 1 87 ? 8.520 7.965 -26.446 1.00 79.88 87 ALA A C 1
ATOM 688 O O . ALA A 1 87 ? 9.368 7.074 -26.379 1.00 79.88 87 ALA A O 1
ATOM 689 N N . VAL A 1 88 ? 8.512 8.875 -27.427 1.00 79.50 88 VAL A N 1
ATOM 690 C CA . VAL A 1 88 ? 9.557 8.955 -28.458 1.00 79.50 88 VAL A CA 1
ATOM 691 C C . VAL A 1 88 ? 10.892 9.364 -27.840 1.00 79.50 88 VAL A C 1
ATOM 693 O O . VAL A 1 88 ? 11.902 8.732 -28.133 1.00 79.50 88 VAL A O 1
ATOM 696 N N . GLU A 1 89 ? 10.910 10.341 -26.932 1.00 83.19 89 GLU A N 1
ATOM 697 C CA . GLU A 1 89 ? 12.133 10.715 -26.206 1.00 83.19 89 GLU A CA 1
ATOM 698 C C . GLU A 1 89 ? 12.687 9.545 -25.386 1.00 83.19 89 GLU A C 1
ATOM 700 O O . GLU A 1 89 ? 13.890 9.302 -25.387 1.00 83.19 89 GLU A O 1
ATOM 705 N N . LEU A 1 90 ? 11.819 8.761 -24.739 1.00 81.19 90 LEU A N 1
ATOM 706 C CA . LEU A 1 90 ? 12.243 7.597 -23.959 1.00 81.19 90 LEU A CA 1
ATOM 707 C C . LEU A 1 90 ? 12.873 6.488 -24.814 1.00 81.19 90 LEU A C 1
ATOM 709 O O . LEU A 1 90 ? 13.691 5.723 -24.301 1.00 81.19 90 LEU A O 1
ATOM 713 N N . SER A 1 91 ? 12.560 6.419 -26.112 1.00 78.56 91 SER A N 1
ATOM 714 C CA . SER A 1 91 ? 13.128 5.404 -27.011 1.00 78.56 91 SER A CA 1
ATOM 715 C C . SER A 1 91 ? 14.651 5.496 -27.157 1.00 78.56 91 SER A C 1
ATOM 717 O O . SER A 1 91 ? 15.296 4.492 -27.452 1.00 78.56 91 SER A O 1
ATOM 719 N N . GLN A 1 92 ? 15.244 6.662 -26.868 1.00 82.38 92 GLN A N 1
ATOM 720 C CA . GLN A 1 92 ? 16.699 6.846 -26.861 1.00 82.38 92 GLN A CA 1
ATOM 721 C C . GLN A 1 92 ? 17.401 6.103 -25.709 1.00 82.38 92 GLN A C 1
ATOM 723 O O . GLN A 1 92 ? 18.619 5.957 -25.721 1.00 82.38 92 GLN A O 1
ATOM 728 N N . PHE A 1 93 ? 16.642 5.653 -24.707 1.00 79.25 93 PHE A N 1
ATOM 729 C CA . PHE A 1 93 ? 17.124 4.935 -23.526 1.00 79.25 93 PHE A CA 1
ATOM 730 C C . PHE A 1 93 ? 16.856 3.426 -23.626 1.00 79.25 93 PHE A C 1
ATOM 732 O O . PHE A 1 93 ? 16.604 2.780 -22.615 1.00 79.25 93 PHE A O 1
ATOM 739 N N . ASP A 1 94 ? 16.825 2.864 -24.838 1.00 73.88 94 ASP A N 1
ATOM 740 C CA . ASP A 1 94 ? 16.470 1.457 -25.094 1.00 73.88 94 ASP A CA 1
ATOM 741 C C . ASP A 1 94 ? 15.089 1.043 -24.524 1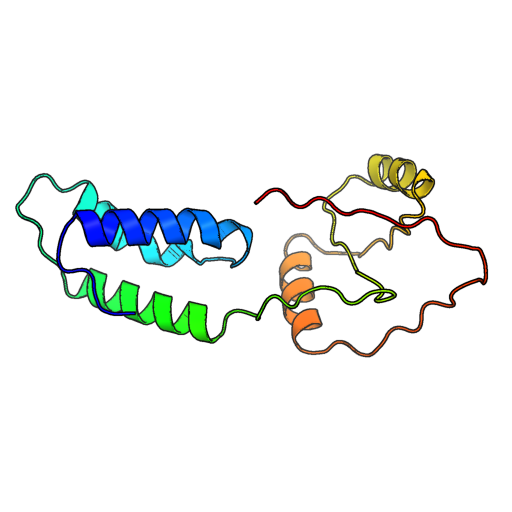.00 73.88 94 ASP A C 1
ATOM 743 O O . ASP A 1 94 ? 14.783 -0.143 -24.375 1.00 73.88 94 ASP A O 1
ATOM 747 N N . ILE A 1 95 ? 14.213 2.014 -24.224 1.00 74.88 95 ILE A N 1
ATOM 748 C CA . ILE A 1 95 ? 12.842 1.766 -23.772 1.00 74.88 95 ILE A CA 1
ATOM 749 C C . ILE A 1 95 ? 11.959 1.581 -25.003 1.00 74.88 95 ILE A C 1
ATOM 751 O O . ILE A 1 95 ? 11.616 2.529 -25.709 1.00 74.88 95 ILE A O 1
ATOM 755 N N . ILE A 1 96 ? 11.538 0.342 -25.245 1.00 75.25 96 ILE A N 1
ATOM 756 C CA . ILE A 1 96 ? 10.617 0.026 -26.338 1.00 75.25 96 ILE A CA 1
ATOM 757 C C . ILE A 1 96 ? 9.186 0.332 -25.888 1.00 75.25 96 ILE A C 1
ATOM 759 O O . ILE A 1 96 ? 8.546 -0.466 -25.199 1.00 75.25 96 ILE A O 1
ATOM 763 N N . TYR A 1 97 ? 8.663 1.486 -26.301 1.00 73.06 97 TYR A N 1
ATOM 764 C CA . TYR A 1 97 ? 7.263 1.828 -26.080 1.00 73.06 97 TYR A CA 1
ATOM 765 C C . TYR A 1 97 ? 6.347 0.978 -26.969 1.00 73.06 97 TYR A C 1
ATOM 767 O O . TYR A 1 97 ? 6.417 1.028 -28.197 1.00 73.06 97 TYR A O 1
ATOM 775 N N . LYS A 1 98 ? 5.445 0.216 -26.344 1.00 72.44 98 LYS A N 1
ATOM 776 C CA . LYS A 1 98 ? 4.350 -0.471 -27.037 1.00 72.44 98 LYS A CA 1
ATOM 777 C C . LYS A 1 98 ? 3.044 0.283 -26.765 1.00 72.44 98 LYS A C 1
ATOM 779 O O . LYS A 1 98 ? 2.526 0.177 -25.650 1.00 72.44 98 LYS A O 1
ATOM 784 N N . PRO A 1 99 ? 2.502 1.046 -27.737 1.00 67.00 99 PRO A N 1
ATOM 785 C CA . PRO A 1 99 ? 1.238 1.742 -27.547 1.00 67.00 99 PRO A CA 1
ATOM 786 C C . PRO A 1 99 ? 0.127 0.734 -27.275 1.00 67.00 99 PRO A C 1
ATOM 788 O O . PRO A 1 99 ? -0.061 -0.229 -28.019 1.00 67.00 99 PRO A O 1
ATOM 791 N N . ARG A 1 100 ? -0.640 0.974 -26.213 1.00 62.12 100 ARG A N 1
ATOM 792 C CA . ARG A 1 100 ? -1.842 0.201 -25.912 1.00 62.12 100 ARG A CA 1
ATOM 793 C C . ARG A 1 100 ? -3.050 1.074 -26.205 1.00 62.12 100 ARG A C 1
ATOM 795 O O . ARG A 1 100 ? -3.210 2.126 -25.591 1.00 62.12 100 ARG A O 1
ATOM 802 N N . ALA A 1 101 ? -3.902 0.642 -27.132 1.00 57.16 101 ALA A N 1
ATOM 803 C CA . ALA A 1 101 ? -5.183 1.288 -27.403 1.00 57.16 101 ALA A CA 1
ATOM 804 C C . ALA A 1 101 ? -6.123 1.070 -26.205 1.00 57.16 101 ALA A C 1
ATOM 806 O O . ALA A 1 101 ? -6.957 0.169 -26.190 1.00 57.16 101 ALA A O 1
ATOM 807 N N . ALA A 1 102 ? -5.937 1.848 -25.143 1.00 54.78 102 ALA A N 1
ATOM 808 C CA . ALA A 1 102 ? -6.821 1.827 -23.994 1.00 54.78 102 ALA A CA 1
ATOM 809 C C . ALA A 1 102 ? -7.912 2.884 -24.178 1.00 54.78 102 ALA A C 1
ATOM 811 O O . ALA A 1 102 ? -7.649 4.085 -24.135 1.00 54.78 102 ALA A O 1
ATOM 812 N N . ILE A 1 103 ? -9.159 2.434 -24.325 1.00 50.53 103 ILE A N 1
ATOM 813 C CA . ILE A 1 103 ? -10.327 3.289 -24.088 1.00 50.53 103 ILE A CA 1
ATOM 814 C C . ILE A 1 103 ? -10.215 3.775 -22.635 1.00 50.53 103 ILE A C 1
ATOM 816 O O . ILE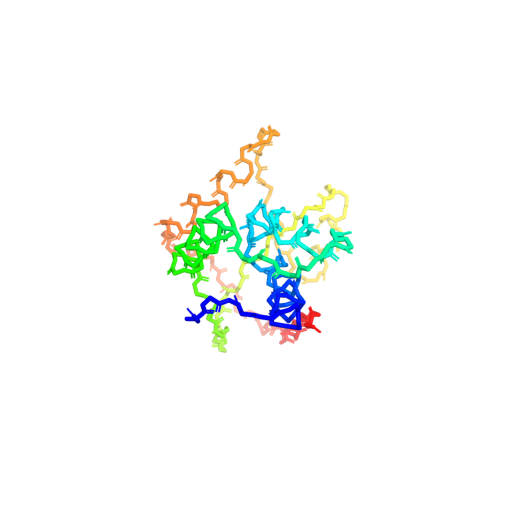 A 1 103 ? -9.936 2.965 -21.747 1.00 50.53 103 ILE A O 1
ATOM 820 N N . LYS A 1 104 ? -10.351 5.086 -22.382 1.00 45.31 104 LYS A N 1
ATOM 821 C CA . LYS A 1 104 ? -10.216 5.677 -21.035 1.00 45.31 104 LYS A CA 1
ATOM 822 C C . LYS A 1 104 ? -11.028 4.856 -20.019 1.00 45.31 104 LYS A C 1
ATOM 824 O O . LYS A 1 104 ? -12.246 4.790 -20.117 1.00 45.31 104 LYS A O 1
ATOM 829 N N . GLY A 1 105 ? -10.337 4.215 -19.072 1.00 53.56 105 GLY A N 1
ATOM 830 C CA . GLY A 1 105 ? -10.922 3.314 -18.065 1.00 53.56 105 GLY A CA 1
ATOM 831 C C . GLY A 1 105 ? -10.533 1.838 -18.222 1.00 53.56 105 GLY A C 1
ATOM 832 O O . GLY A 1 105 ? -10.370 1.145 -17.220 1.00 53.56 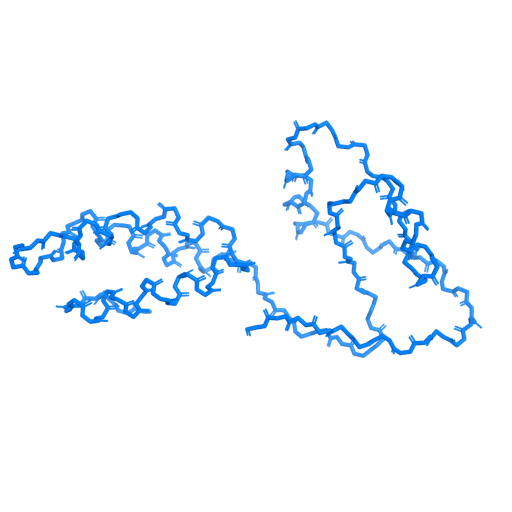105 GLY A O 1
ATOM 833 N N . GLN A 1 106 ? -10.262 1.372 -19.444 1.00 52.38 106 GLN A N 1
ATOM 834 C CA . GLN A 1 106 ? -9.898 -0.024 -19.711 1.00 52.38 106 GLN A CA 1
ATOM 835 C C . GLN A 1 106 ? -8.437 -0.341 -19.366 1.00 52.38 106 GLN A C 1
ATOM 837 O O . GLN A 1 106 ? -8.125 -1.490 -19.075 1.00 52.38 106 GLN A O 1
ATOM 842 N N . ALA A 1 107 ? -7.545 0.658 -19.355 1.00 57.59 107 ALA A N 1
ATOM 843 C CA . ALA A 1 107 ? -6.123 0.472 -19.031 1.00 57.59 107 ALA A CA 1
ATOM 844 C C . ALA A 1 107 ? -5.919 -0.189 -17.658 1.00 57.59 107 ALA A C 1
ATOM 846 O O . ALA A 1 107 ? -5.110 -1.101 -17.524 1.00 57.59 107 ALA A O 1
ATOM 847 N N . LEU A 1 108 ? -6.699 0.234 -16.656 1.00 54.53 108 LEU A N 1
ATOM 848 C CA . LEU A 1 108 ? -6.623 -0.306 -15.299 1.00 54.53 108 LEU A CA 1
ATOM 849 C C . LEU A 1 108 ? -7.177 -1.739 -15.221 1.00 54.53 108 LEU A C 1
ATOM 851 O O . LEU A 1 108 ? -6.670 -2.561 -14.467 1.00 54.53 108 LEU A O 1
ATOM 855 N N . VAL A 1 109 ? -8.209 -2.046 -16.014 1.00 55.12 109 VAL A N 1
ATOM 856 C CA . VAL A 1 109 ? -8.820 -3.383 -16.087 1.00 55.12 109 VAL A CA 1
ATOM 857 C C . VAL A 1 109 ? -7.890 -4.361 -16.802 1.00 55.12 109 VAL A C 1
ATOM 859 O O . VAL A 1 109 ? -7.679 -5.465 -16.310 1.00 55.12 109 VAL A O 1
ATOM 862 N N . TYR A 1 110 ? -7.280 -3.942 -17.913 1.00 55.66 110 TYR A N 1
ATOM 863 C CA . TYR A 1 110 ? -6.263 -4.727 -18.611 1.00 55.66 110 TYR A CA 1
ATOM 864 C C . TYR A 1 110 ? -5.028 -4.963 -17.740 1.00 55.66 110 TYR A C 1
ATOM 866 O O . TYR A 1 110 ? -4.537 -6.085 -17.717 1.00 55.66 110 TYR A O 1
ATOM 874 N N . PHE A 1 111 ? -4.593 -3.960 -16.968 1.00 59.09 111 PHE A N 1
ATOM 875 C CA . PHE A 1 111 ? -3.518 -4.112 -15.986 1.00 59.09 111 PHE A CA 1
ATOM 876 C C . PHE A 1 111 ? -3.826 -5.225 -14.973 1.00 59.09 111 PHE A C 1
ATOM 878 O O . PHE A 1 111 ? -3.006 -6.108 -14.760 1.00 59.09 111 PHE A O 1
ATOM 885 N N . VAL A 1 112 ? -5.027 -5.240 -14.385 1.00 56.84 112 VAL A N 1
ATOM 886 C CA . VAL A 1 112 ? -5.417 -6.287 -13.422 1.00 56.84 112 VAL A CA 1
ATOM 887 C C . VAL A 1 112 ? -5.575 -7.660 -14.094 1.00 56.84 112 VAL A C 1
ATOM 889 O O . VAL A 1 112 ? -5.206 -8.670 -13.500 1.00 56.84 112 VAL A O 1
ATOM 892 N N . ALA A 1 113 ? -6.093 -7.713 -15.325 1.00 57.09 113 ALA A N 1
ATOM 893 C CA . ALA A 1 113 ? -6.300 -8.963 -16.059 1.00 57.09 113 ALA A CA 1
ATOM 894 C C . ALA A 1 113 ? -4.984 -9.635 -16.496 1.00 57.09 113 ALA A C 1
ATOM 896 O O . ALA A 1 113 ? -4.885 -10.859 -16.454 1.00 57.09 113 ALA A O 1
ATOM 897 N N . GLU A 1 114 ? -3.966 -8.856 -16.869 1.00 56.44 114 GLU A N 1
ATOM 898 C CA . GLU A 1 114 ? -2.648 -9.381 -17.256 1.00 56.44 114 GLU A CA 1
ATOM 899 C C . GLU A 1 114 ? -1.899 -10.009 -16.085 1.00 56.44 114 GLU A C 1
ATOM 901 O O . GLU A 1 114 ? -1.304 -11.067 -16.248 1.00 56.44 114 GLU A O 1
ATOM 906 N N . PHE A 1 115 ? -2.004 -9.441 -14.880 1.00 52.78 115 PHE A N 1
ATOM 907 C CA . PHE A 1 115 ? -1.439 -10.064 -13.676 1.00 52.78 115 PHE A CA 1
ATOM 908 C C . PHE A 1 115 ? -2.066 -11.429 -13.350 1.00 52.78 115 PHE A C 1
ATOM 910 O O . PHE A 1 115 ? -1.461 -12.213 -12.620 1.00 52.78 115 PHE A O 1
ATOM 917 N N . ALA A 1 116 ? -3.259 -11.722 -13.878 1.00 51.19 116 ALA A N 1
ATOM 918 C CA . ALA A 1 116 ? -3.935 -12.997 -13.678 1.00 51.19 116 ALA A CA 1
ATOM 919 C C . ALA A 1 116 ? -3.558 -14.060 -14.728 1.00 51.19 116 ALA A C 1
ATOM 921 O O . ALA A 1 116 ? -3.749 -15.240 -14.457 1.00 51.19 116 ALA A O 1
ATOM 922 N N . ASN A 1 117 ? -3.033 -13.669 -15.899 1.00 47.53 117 ASN A N 1
ATOM 923 C CA . ASN A 1 117 ? -2.708 -14.574 -17.008 1.00 47.53 117 ASN A CA 1
ATOM 924 C C . ASN A 1 117 ? -1.597 -13.982 -17.897 1.00 47.53 117 ASN A C 1
ATOM 926 O O . ASN A 1 117 ? -1.894 -13.406 -18.943 1.00 47.53 117 ASN A O 1
ATOM 930 N N . ILE A 1 118 ? -0.326 -14.135 -17.519 1.00 43.97 118 ILE A N 1
ATOM 931 C CA . ILE A 1 118 ? 0.801 -13.794 -18.403 1.00 43.97 118 ILE A CA 1
ATOM 932 C C . ILE A 1 118 ? 1.203 -15.049 -19.194 1.00 43.97 118 ILE A C 1
ATOM 934 O O . ILE A 1 118 ? 1.846 -15.929 -18.621 1.00 43.97 118 ILE A O 1
ATOM 938 N N . PRO A 1 119 ? 0.871 -15.170 -20.492 1.00 40.06 119 PRO A N 1
ATOM 939 C CA . PRO A 1 119 ? 1.668 -15.981 -21.399 1.00 40.06 119 PRO A CA 1
ATOM 940 C C . PRO A 1 119 ? 2.988 -15.251 -21.687 1.00 40.06 119 PRO A C 1
ATOM 942 O O . PRO A 1 119 ? 2.998 -14.047 -21.947 1.00 40.06 119 PRO A O 1
ATOM 945 N N . GLU A 1 120 ? 4.100 -15.982 -21.612 1.00 45.41 120 GLU A N 1
ATOM 946 C CA . GLU A 1 120 ? 5.441 -15.527 -21.991 1.00 45.41 120 GLU A CA 1
ATOM 947 C C . GLU A 1 120 ? 5.409 -14.938 -23.409 1.00 45.41 120 GLU A C 1
ATOM 949 O O . GLU A 1 120 ? 5.261 -15.651 -24.399 1.00 45.41 120 GLU A O 1
ATOM 954 N N . VAL A 1 121 ? 5.508 -13.613 -23.526 1.00 46.78 121 VAL A N 1
ATOM 955 C CA . VAL A 1 121 ? 5.713 -12.965 -24.823 1.00 46.78 121 VAL A CA 1
ATOM 956 C C . VAL A 1 121 ? 7.210 -13.000 -25.100 1.00 46.78 121 VAL A C 1
ATOM 958 O O . VAL A 1 121 ? 7.965 -12.209 -24.535 1.00 46.78 121 VAL A O 1
ATOM 961 N N . GLU A 1 122 ? 7.637 -13.914 -25.968 1.00 42.47 122 GLU A N 1
ATOM 962 C CA . GLU A 1 122 ? 9.007 -13.961 -26.479 1.00 42.47 122 GLU A CA 1
ATOM 963 C C . GLU A 1 122 ? 9.310 -12.670 -27.257 1.00 42.47 122 GLU A C 1
ATOM 965 O O . GLU A 1 122 ? 8.846 -12.453 -28.378 1.00 42.47 122 GLU A O 1
ATOM 970 N N . ILE A 1 123 ? 10.072 -11.765 -26.642 1.00 51.09 123 ILE A N 1
ATOM 971 C CA . ILE A 1 123 ? 10.678 -10.629 -27.339 1.00 51.09 123 ILE A CA 1
ATOM 972 C C . ILE A 1 123 ? 11.998 -11.145 -27.923 1.00 51.09 123 ILE A C 1
ATOM 974 O O . ILE A 1 123 ? 12.840 -11.600 -27.144 1.00 51.09 123 ILE A O 1
ATOM 978 N N . PRO A 1 124 ? 12.225 -11.085 -29.250 1.00 43.50 124 PRO A N 1
ATOM 979 C CA . PRO A 1 124 ? 13.491 -11.510 -29.827 1.00 43.50 124 PRO A CA 1
ATOM 980 C C . PRO A 1 124 ? 14.605 -10.603 -29.292 1.00 43.50 124 PRO A C 1
ATOM 982 O O . PRO A 1 124 ? 14.715 -9.440 -29.682 1.00 43.50 124 PRO A O 1
ATOM 985 N N . MET A 1 125 ? 15.414 -11.115 -28.362 1.00 43.19 125 MET A N 1
ATOM 986 C CA . MET A 1 125 ? 16.594 -10.408 -27.875 1.00 43.19 125 MET A CA 1
ATOM 987 C C . MET A 1 125 ? 17.660 -10.444 -28.969 1.00 43.19 125 MET A C 1
ATOM 989 O O . MET A 1 125 ? 18.357 -11.441 -29.146 1.00 43.19 125 MET A O 1
ATOM 993 N N . SER A 1 126 ? 17.790 -9.358 -29.730 1.00 48.53 126 SER A N 1
ATOM 994 C CA . SER A 1 126 ? 18.957 -9.169 -30.590 1.00 48.53 126 SER A CA 1
ATOM 995 C C . SER A 1 126 ? 20.209 -9.073 -29.714 1.00 48.53 126 SER A C 1
ATOM 997 O O . SER A 1 126 ? 20.232 -8.293 -28.763 1.00 48.53 126 SER A O 1
ATOM 999 N N . SER A 1 127 ? 21.238 -9.852 -30.045 1.00 44.34 127 SER A N 1
ATOM 1000 C CA . SER A 1 127 ? 22.484 -10.071 -29.299 1.00 44.34 127 SER A CA 1
ATOM 1001 C C . SER A 1 127 ? 23.429 -8.858 -29.248 1.00 44.34 127 SER A C 1
ATOM 1003 O O . SER A 1 127 ? 24.587 -8.944 -29.658 1.00 44.34 127 SER A O 1
ATOM 1005 N N . ARG A 1 128 ? 22.952 -7.709 -28.771 1.00 53.75 128 ARG A N 1
ATOM 1006 C CA . ARG A 1 128 ? 23.812 -6.584 -28.389 1.00 53.75 128 ARG A CA 1
ATOM 1007 C C . ARG A 1 128 ? 24.002 -6.619 -26.881 1.00 53.75 128 ARG A C 1
ATOM 1009 O O . ARG A 1 128 ? 23.052 -6.897 -26.157 1.00 53.75 128 ARG A O 1
ATOM 1016 N N . GLU A 1 129 ? 25.226 -6.372 -26.423 1.00 52.59 129 GLU A N 1
ATOM 1017 C CA . GLU A 1 129 ? 25.522 -6.178 -25.003 1.00 52.59 129 GLU A CA 1
ATOM 1018 C C . GLU A 1 129 ? 24.656 -5.025 -24.487 1.00 52.59 129 GLU A C 1
ATOM 1020 O O . GLU A 1 129 ? 24.920 -3.854 -24.748 1.00 52.59 129 GLU A O 1
ATOM 1025 N N . SER A 1 130 ? 23.549 -5.373 -23.837 1.00 53.41 130 SER A N 1
ATOM 1026 C CA . SER A 1 130 ? 22.596 -4.405 -23.317 1.00 53.41 130 SER A CA 1
ATOM 1027 C C . SER A 1 130 ? 23.209 -3.715 -22.098 1.00 53.41 130 SER A C 1
ATOM 1029 O O . SER A 1 130 ? 23.701 -4.419 -21.203 1.00 53.41 130 SER A O 1
ATOM 1031 N N . PRO A 1 131 ? 23.180 -2.374 -22.023 1.00 59.25 131 PRO A N 1
ATOM 1032 C CA . PRO A 1 131 ? 23.668 -1.657 -20.855 1.00 59.25 131 PRO A CA 1
ATOM 1033 C C . PRO A 1 131 ? 22.952 -2.155 -19.593 1.00 59.25 131 PRO A C 1
ATOM 1035 O O . PRO A 1 131 ? 21.761 -2.472 -19.605 1.00 59.25 131 PRO A O 1
ATOM 1038 N N . THR A 1 132 ? 23.695 -2.274 -18.491 1.00 62.34 132 THR A N 1
ATOM 1039 C CA . THR A 1 132 ? 23.110 -2.682 -17.209 1.00 62.34 132 THR A CA 1
ATOM 1040 C C . THR A 1 132 ? 22.319 -1.511 -16.645 1.00 62.34 132 THR A C 1
ATOM 1042 O O . THR A 1 132 ? 22.892 -0.528 -16.179 1.00 62.34 132 THR A O 1
ATOM 1045 N N . TRP A 1 133 ? 20.994 -1.610 -16.698 1.00 63.84 133 TRP A N 1
ATOM 1046 C CA . TRP A 1 133 ? 20.105 -0.607 -16.127 1.00 63.84 133 TRP A CA 1
ATOM 1047 C C . TRP A 1 133 ? 20.016 -0.769 -14.609 1.00 63.84 133 TRP A C 1
ATOM 1049 O O . TRP A 1 133 ? 19.641 -1.826 -14.099 1.00 63.84 133 TRP A O 1
ATOM 1059 N N . HIS A 1 134 ? 20.324 0.303 -13.881 1.00 62.59 134 HIS A N 1
ATOM 1060 C CA . HIS A 1 134 ? 20.073 0.401 -12.447 1.00 62.59 134 HIS A CA 1
ATOM 1061 C C . HIS A 1 134 ? 18.767 1.164 -12.228 1.00 62.59 134 HIS A C 1
ATOM 1063 O O . HIS A 1 134 ? 18.731 2.389 -12.312 1.00 62.59 134 HIS A O 1
ATOM 1069 N N . LEU A 1 135 ? 17.679 0.435 -11.970 1.00 64.06 135 LEU A N 1
ATOM 1070 C CA . LEU A 1 135 ? 16.404 1.045 -11.608 1.00 64.06 135 LEU A CA 1
ATOM 1071 C C . LEU A 1 135 ? 16.428 1.432 -10.127 1.00 64.06 135 LEU A C 1
ATOM 1073 O O . LEU A 1 135 ? 16.458 0.566 -9.250 1.00 64.06 135 LEU A O 1
ATOM 1077 N N . PHE A 1 136 ? 16.382 2.731 -9.856 1.00 54.09 136 PHE A N 1
ATOM 1078 C CA . PHE A 1 136 ? 16.148 3.251 -8.516 1.00 54.09 136 PHE A CA 1
ATOM 1079 C C . PHE A 1 136 ? 14.646 3.439 -8.334 1.00 54.09 136 PHE A C 1
ATOM 1081 O O . PHE A 1 136 ? 14.015 4.173 -9.089 1.00 54.09 136 PHE A O 1
ATOM 1088 N N . VAL A 1 137 ? 14.083 2.755 -7.344 1.00 46.19 137 VAL A N 1
ATOM 1089 C CA . VAL A 1 137 ? 12.717 2.998 -6.882 1.00 46.19 137 VAL A CA 1
ATOM 1090 C C . VAL A 1 137 ? 12.799 3.757 -5.565 1.00 46.19 137 VAL A C 1
ATOM 1092 O O . VAL A 1 137 ? 13.534 3.371 -4.656 1.00 46.19 137 VAL A O 1
ATOM 1095 N N . AS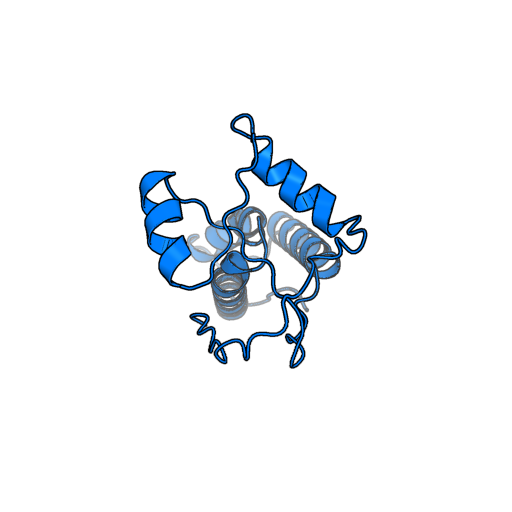P A 1 138 ? 12.079 4.861 -5.480 1.00 37.81 138 ASP A N 1
ATOM 1096 C CA . ASP A 1 138 ? 11.922 5.679 -4.289 1.00 37.81 138 ASP A CA 1
ATOM 1097 C C . ASP A 1 138 ? 11.055 4.941 -3.250 1.00 37.81 138 ASP A C 1
ATOM 1099 O O . ASP A 1 138 ? 9.830 4.812 -3.349 1.00 37.81 138 ASP A O 1
ATOM 1103 N N . GLY A 1 139 ? 11.740 4.384 -2.247 1.00 37.72 139 GLY A N 1
ATOM 1104 C CA . GLY A 1 139 ? 11.161 3.842 -1.015 1.00 37.72 139 GLY A CA 1
ATOM 1105 C C . GLY A 1 139 ? 11.068 4.897 0.077 1.00 37.72 139 GLY A C 1
ATOM 1106 O O . GLY A 1 139 ? 12.056 5.630 0.266 1.00 37.72 139 GLY A O 1
#

InterPro domains:
  IPR043128 Reverse transcriptase/Diguanylate cyclase domain [G3DSA:3.30.70.270] (1-76)
  IPR043502 DNA/RNA polymerase superfamily [SSF56672] (1-84)

Sequence (139 aa):
MKSPRRPKDVQCLTGRMAALSRFVSKATDKCLPFFKILKGGKRFEWTTECEAAFQALKEHLSHAPKLSKPKVREVLLLYLAVSVESAVELSQFDIIYKPRAAIKGQALVYFVAEFANIPEVEIPMSSRESPTWHLFVDG

Secondary structure (DSSP, 8-state):
-PPP-SHHHHHHHHHHHHHHTTTSTTTTGGGHHHHHHHH--SPP---HHHHHHHHHHHHHHHHSPPPPPPPTTPPPP------HHHHHHHGGGT---------TTHHHHHHHHHTT----------SS-----------

Radius of gyration: 20.8 Å; chains: 1; bounding box: 43×30×55 Å